Protein AF-A0A857V9B1-F1 (afdb_monomer)

Structure (mmCIF, N/CA/C/O backbone):
data_AF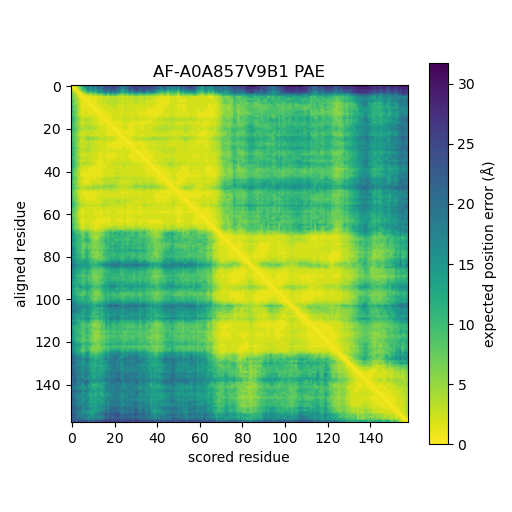-A0A857V9B1-F1
#
_entry.id   AF-A0A857V9B1-F1
#
loop_
_atom_site.group_PDB
_atom_site.id
_atom_site.type_symbol
_atom_site.label_atom_id
_atom_site.label_alt_id
_atom_site.label_comp_id
_atom_site.label_asym_id
_atom_site.label_entity_id
_atom_site.label_seq_id
_atom_site.pdbx_PDB_ins_code
_atom_site.Cartn_x
_atom_site.Cartn_y
_atom_site.Cartn_z
_atom_site.occupancy
_atom_site.B_iso_or_equiv
_atom_site.auth_seq_id
_atom_site.auth_comp_id
_atom_site.auth_asym_id
_atom_site.auth_atom_id
_atom_site.pdbx_PDB_model_num
ATOM 1 N N . MET A 1 1 ? 13.307 -15.412 -0.741 1.00 37.66 1 MET A N 1
ATOM 2 C CA . MET A 1 1 ? 12.160 -14.634 -0.236 1.00 37.66 1 MET A CA 1
ATOM 3 C C . MET A 1 1 ? 10.920 -15.177 -0.911 1.00 37.66 1 MET A C 1
ATOM 5 O O . MET A 1 1 ? 10.881 -15.166 -2.133 1.00 37.66 1 MET A O 1
ATOM 9 N N . SER A 1 2 ? 9.972 -15.731 -0.160 1.00 35.31 2 SER A N 1
ATOM 10 C CA . SER A 1 2 ? 8.707 -16.194 -0.736 1.00 35.31 2 SER A CA 1
ATOM 11 C C . SER A 1 2 ? 7.865 -14.961 -1.038 1.00 35.31 2 SER A C 1
ATOM 13 O O . SER A 1 2 ? 7.285 -14.375 -0.129 1.00 35.31 2 SER A O 1
ATOM 15 N N . VAL A 1 3 ? 7.881 -14.507 -2.291 1.00 52.75 3 VAL A N 1
ATOM 16 C CA . VAL A 1 3 ? 6.985 -13.444 -2.749 1.00 52.75 3 VAL A CA 1
ATOM 17 C C . VAL A 1 3 ? 5.591 -14.054 -2.766 1.00 52.75 3 VAL A C 1
ATOM 19 O O . VAL A 1 3 ? 5.308 -14.949 -3.560 1.00 52.75 3 VAL A O 1
ATOM 22 N N . THR A 1 4 ? 4.742 -13.648 -1.827 1.00 65.56 4 THR A N 1
ATOM 23 C CA . THR A 1 4 ? 3.330 -14.028 -1.846 1.00 65.56 4 THR A CA 1
ATOM 24 C C . THR A 1 4 ? 2.730 -13.488 -3.139 1.00 65.56 4 THR A C 1
ATOM 26 O O . THR A 1 4 ? 2.624 -12.275 -3.309 1.00 65.56 4 THR A O 1
ATOM 29 N N . ARG A 1 5 ? 2.398 -14.386 -4.069 1.00 85.00 5 ARG A N 1
ATOM 30 C CA . ARG A 1 5 ? 1.776 -14.032 -5.348 1.00 85.00 5 ARG A CA 1
ATOM 31 C C . ARG A 1 5 ? 0.376 -13.473 -5.131 1.00 85.00 5 ARG A C 1
ATOM 33 O O . ARG A 1 5 ? -0.309 -13.863 -4.184 1.00 85.00 5 ARG A O 1
ATOM 40 N N . PHE A 1 6 ? -0.045 -12.585 -6.025 1.00 91.75 6 PHE A N 1
ATOM 41 C CA . PHE A 1 6 ? -1.402 -12.042 -6.015 1.00 91.75 6 PHE A CA 1
ATOM 42 C C . PHE A 1 6 ? -2.424 -13.111 -6.410 1.00 91.75 6 PHE A C 1
ATOM 44 O O . PHE A 1 6 ? -2.111 -14.053 -7.144 1.00 91.75 6 PHE A O 1
ATOM 51 N N . LYS A 1 7 ? -3.659 -12.954 -5.936 1.00 93.56 7 LYS A N 1
ATOM 52 C CA . LYS A 1 7 ? -4.800 -13.813 -6.287 1.00 93.56 7 LYS A CA 1
ATOM 53 C C . LYS A 1 7 ? -5.832 -13.045 -7.110 1.00 93.56 7 LYS A C 1
ATOM 55 O O . LYS A 1 7 ? -5.857 -11.818 -7.118 1.00 93.56 7 LYS A O 1
ATOM 60 N N . VAL A 1 8 ? -6.716 -13.787 -7.775 1.00 95.44 8 VAL A N 1
ATOM 61 C CA . VAL A 1 8 ? -7.871 -13.213 -8.480 1.00 95.44 8 VAL A CA 1
ATOM 62 C C . VAL A 1 8 ? -8.708 -12.362 -7.518 1.00 95.44 8 VAL A C 1
ATOM 64 O O . VAL A 1 8 ? -8.982 -12.776 -6.389 1.00 95.44 8 VAL A O 1
ATOM 67 N N . GLY A 1 9 ? -9.089 -11.169 -7.969 1.00 93.19 9 GLY A N 1
ATOM 68 C CA . GLY A 1 9 ? -9.796 -10.146 -7.202 1.00 93.19 9 GLY A CA 1
ATOM 69 C C . GLY A 1 9 ? -8.891 -9.175 -6.437 1.00 93.19 9 GLY A C 1
ATOM 70 O O . GLY A 1 9 ? -9.386 -8.155 -5.953 1.00 93.19 9 GLY A O 1
ATOM 71 N N . ASP A 1 10 ? -7.581 -9.433 -6.332 1.00 92.88 10 ASP A N 1
ATOM 72 C CA . ASP A 1 10 ? -6.669 -8.489 -5.684 1.00 92.88 10 ASP A CA 1
ATOM 73 C C . ASP A 1 10 ? -6.563 -7.194 -6.494 1.00 92.88 10 ASP A C 1
ATOM 75 O O . ASP A 1 10 ? -6.354 -7.198 -7.711 1.00 92.88 10 ASP A O 1
ATOM 79 N N . LYS A 1 11 ? -6.623 -6.064 -5.783 1.00 94.12 11 LYS A N 1
ATOM 80 C CA . LYS A 1 11 ? -6.260 -4.768 -6.349 1.00 94.12 11 LYS A CA 1
ATOM 81 C C . LYS A 1 11 ? -4.753 -4.581 -6.263 1.00 94.12 11 LYS A C 1
ATOM 83 O O . LYS A 1 11 ? -4.164 -4.538 -5.179 1.00 94.12 11 LYS A O 1
ATOM 88 N N . VAL A 1 12 ? -4.134 -4.383 -7.416 1.00 93.31 12 VAL A N 1
ATOM 89 C CA . VAL A 1 12 ? -2.696 -4.161 -7.571 1.00 93.31 12 VAL A CA 1
ATOM 90 C C . VAL A 1 12 ? -2.433 -2.789 -8.167 1.00 93.31 12 VAL A C 1
ATOM 92 O O . VAL A 1 12 ? -3.266 -2.212 -8.855 1.00 93.31 12 VAL A O 1
ATOM 95 N N . ARG A 1 13 ? -1.270 -2.219 -7.885 1.00 94.56 13 ARG A N 1
ATOM 96 C CA . ARG A 1 13 ? -0.818 -0.940 -8.420 1.00 94.56 13 ARG A CA 1
ATOM 97 C C . ARG A 1 13 ? 0.383 -1.163 -9.318 1.00 94.56 13 ARG A C 1
ATOM 99 O O . ARG A 1 13 ? 1.389 -1.722 -8.887 1.00 94.56 13 ARG A O 1
ATOM 106 N N . VAL A 1 14 ? 0.308 -0.648 -10.540 1.00 95.44 14 VAL A N 1
ATOM 107 C CA . VAL A 1 14 ? 1.437 -0.649 -11.475 1.00 95.44 14 VAL A CA 1
ATOM 108 C C . VAL A 1 14 ? 2.581 0.162 -10.873 1.00 95.44 14 VAL A C 1
ATOM 110 O O . VAL A 1 14 ? 2.391 1.321 -10.473 1.00 95.44 14 VAL A O 1
ATOM 113 N N . ARG A 1 15 ? 3.783 -0.412 -10.809 1.00 93.69 15 ARG A N 1
ATOM 114 C CA . ARG A 1 15 ? 4.953 0.289 -10.269 1.00 93.69 15 ARG A CA 1
ATOM 115 C C . ARG A 1 15 ? 5.299 1.506 -11.124 1.00 93.69 15 ARG A C 1
ATOM 117 O O . ARG A 1 15 ? 5.125 1.537 -12.340 1.00 93.69 15 ARG A O 1
ATOM 124 N N . LYS A 1 16 ? 5.777 2.568 -10.474 1.00 91.88 16 LYS A N 1
ATOM 125 C CA . LYS A 1 16 ? 6.260 3.760 -11.181 1.00 91.88 16 LYS A CA 1
ATOM 126 C C . LYS A 1 16 ? 7.622 3.446 -11.809 1.00 91.88 16 LYS A C 1
ATOM 128 O O . LYS A 1 16 ? 8.444 2.801 -11.175 1.00 91.88 16 LYS A O 1
ATOM 133 N N . GLY A 1 17 ? 7.884 3.989 -12.998 1.00 93.50 17 GLY A N 1
ATOM 134 C CA . GLY A 1 17 ? 9.217 3.940 -13.609 1.00 93.50 17 GLY A CA 1
ATOM 135 C C . GLY A 1 17 ? 9.502 2.665 -14.397 1.00 93.50 17 GLY A C 1
ATOM 136 O O . GLY A 1 17 ? 10.664 2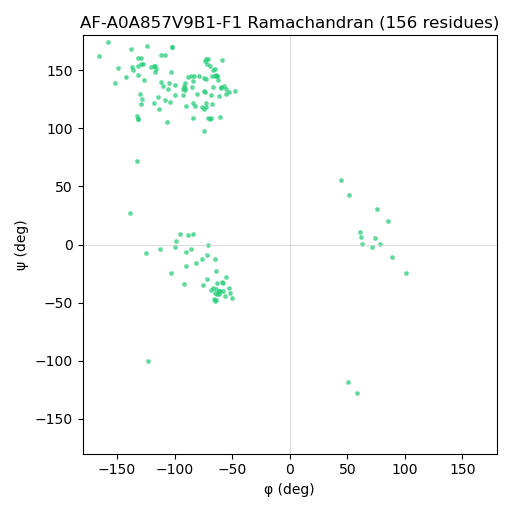.350 -14.633 1.00 93.50 17 GLY A O 1
ATOM 137 N N . LEU A 1 18 ? 8.460 1.940 -14.812 1.00 96.06 18 LEU A N 1
ATOM 138 C CA . LEU A 1 18 ? 8.619 0.864 -15.780 1.00 96.06 18 LEU A CA 1
ATOM 139 C C . LEU A 1 18 ? 9.201 1.418 -17.086 1.00 96.06 18 LEU A C 1
ATOM 141 O O . LEU A 1 18 ? 8.781 2.468 -17.575 1.00 96.06 18 LEU A O 1
ATOM 145 N N . VAL A 1 19 ? 10.178 0.707 -17.637 1.00 96.69 19 VAL A N 1
ATOM 146 C CA . VAL A 1 19 ? 10.903 1.088 -18.848 1.00 96.69 19 VAL A CA 1
ATOM 147 C C . VAL A 1 19 ? 10.315 0.311 -20.016 1.00 96.69 19 VAL A C 1
ATOM 149 O O . VAL A 1 19 ? 10.178 -0.909 -19.952 1.00 96.69 19 VAL A O 1
ATOM 152 N N . ALA A 1 20 ? 9.950 1.012 -21.085 1.00 96.38 20 ALA A N 1
ATOM 153 C CA . ALA A 1 20 ? 9.423 0.363 -22.275 1.00 96.38 20 ALA A CA 1
ATOM 154 C C . ALA A 1 20 ? 10.473 -0.540 -22.941 1.00 96.38 20 ALA A C 1
ATOM 156 O O . ALA A 1 20 ? 11.662 -0.226 -22.954 1.00 96.38 20 ALA A O 1
ATOM 157 N N . ASN A 1 21 ? 10.014 -1.647 -23.520 1.00 95.00 21 ASN A N 1
ATOM 158 C CA . ASN A 1 21 ? 10.807 -2.710 -24.145 1.00 95.00 21 ASN A CA 1
ATOM 159 C C . ASN A 1 21 ? 11.777 -3.447 -23.205 1.00 95.00 21 ASN A C 1
ATOM 161 O O . ASN A 1 21 ? 12.537 -4.293 -23.673 1.00 95.00 21 ASN A O 1
ATOM 165 N N . LYS A 1 22 ? 11.738 -3.179 -21.895 1.00 97.00 22 LYS A N 1
ATOM 166 C CA . LYS A 1 22 ? 12.435 -3.981 -20.886 1.00 97.00 22 LYS A CA 1
ATOM 167 C C . LYS A 1 22 ? 11.594 -5.209 -20.517 1.00 97.00 22 LYS A C 1
ATOM 169 O O . LYS A 1 22 ? 10.366 -5.127 -20.480 1.00 97.00 22 LYS A O 1
ATOM 174 N N . TYR A 1 23 ? 12.264 -6.322 -20.236 1.00 96.12 23 TYR A N 1
ATOM 175 C CA . TYR A 1 23 ? 11.653 -7.523 -19.670 1.00 96.12 23 TYR A CA 1
ATOM 176 C C . TYR A 1 23 ? 11.708 -7.483 -18.140 1.00 96.12 23 TYR A C 1
ATOM 178 O O . TYR A 1 23 ? 12.711 -7.045 -17.569 1.00 96.12 23 TYR A O 1
ATOM 186 N N . TYR A 1 24 ? 10.615 -7.916 -17.520 1.00 94.38 24 TYR A N 1
ATOM 187 C CA . TYR A 1 24 ? 10.412 -8.043 -16.079 1.00 94.38 24 TYR A CA 1
ATOM 188 C C . TYR A 1 24 ? 9.829 -9.438 -15.840 1.00 94.38 24 TYR A C 1
ATOM 190 O O . TYR A 1 24 ? 8.693 -9.666 -16.254 1.00 94.38 24 TYR A O 1
ATOM 198 N N . ASP A 1 25 ? 10.594 -10.369 -15.269 1.00 91.25 25 ASP A N 1
ATOM 199 C CA . ASP A 1 25 ? 10.252 -11.806 -15.192 1.00 91.25 25 ASP A CA 1
ATOM 200 C C . ASP A 1 25 ? 9.704 -12.363 -16.523 1.00 91.25 25 ASP A C 1
ATOM 202 O O . ASP A 1 25 ? 8.569 -12.821 -16.610 1.00 91.25 25 ASP A O 1
ATOM 206 N N . ASP A 1 26 ? 10.470 -12.213 -17.608 1.00 90.94 26 ASP A N 1
ATOM 207 C CA . ASP A 1 26 ? 10.110 -12.651 -18.972 1.00 90.94 26 ASP A CA 1
ATOM 208 C C . ASP A 1 26 ? 8.869 -11.985 -19.606 1.00 90.94 26 ASP A C 1
ATOM 210 O O . ASP A 1 26 ? 8.578 -12.184 -20.791 1.00 90.94 26 ASP A O 1
ATOM 214 N N . VAL A 1 27 ? 8.205 -11.067 -18.900 1.00 94.81 27 VAL A N 1
ATOM 215 C CA . VAL A 1 27 ? 7.128 -10.236 -19.447 1.00 94.81 27 VAL A CA 1
ATOM 216 C C . VAL A 1 27 ? 7.700 -8.944 -20.031 1.00 94.81 27 VAL A C 1
ATOM 218 O O . VAL A 1 27 ? 8.296 -8.113 -19.340 1.00 94.81 27 VAL A O 1
ATOM 221 N N . ARG A 1 28 ? 7.500 -8.735 -21.338 1.00 96.00 28 ARG A N 1
ATOM 222 C CA . ARG A 1 28 ? 7.947 -7.518 -22.030 1.00 96.00 28 ARG A CA 1
ATOM 223 C C . ARG A 1 28 ? 7.038 -6.329 -21.711 1.00 96.00 28 ARG A C 1
ATOM 225 O O . ARG A 1 28 ? 5.886 -6.291 -22.140 1.00 96.00 28 ARG A O 1
ATOM 232 N N . CYS A 1 29 ? 7.591 -5.287 -21.098 1.00 96.69 29 CYS A N 1
ATOM 233 C CA . CYS A 1 29 ? 6.884 -4.033 -20.849 1.00 96.69 29 CYS A CA 1
ATOM 234 C C . CYS A 1 29 ? 6.654 -3.247 -22.151 1.00 96.69 29 CYS A C 1
ATOM 236 O O . CYS A 1 29 ? 7.582 -2.677 -22.729 1.00 96.69 29 CYS A O 1
ATOM 238 N N . ALA A 1 30 ? 5.411 -3.182 -22.627 1.00 96.06 30 ALA A N 1
ATOM 239 C CA . ALA A 1 30 ? 5.054 -2.354 -23.776 1.00 96.06 30 ALA A CA 1
ATOM 240 C C . ALA A 1 30 ? 5.055 -0.850 -23.432 1.00 96.06 30 ALA A C 1
ATOM 242 O O . ALA A 1 30 ? 4.873 -0.451 -22.282 1.00 96.06 30 ALA A O 1
ATOM 243 N N . ASN A 1 31 ? 5.162 0.010 -24.454 1.00 95.62 31 ASN A N 1
ATOM 244 C CA . ASN A 1 31 ? 5.076 1.472 -24.293 1.00 95.62 31 ASN A CA 1
ATOM 245 C C . ASN A 1 31 ? 3.826 1.917 -23.515 1.00 95.62 31 ASN A C 1
ATOM 247 O O . ASN A 1 31 ? 3.901 2.808 -22.670 1.00 95.62 31 ASN A O 1
ATOM 251 N N . SER A 1 32 ? 2.676 1.296 -23.792 1.00 95.75 32 SER A N 1
ATOM 252 C CA . SER A 1 32 ? 1.421 1.594 -23.098 1.00 95.75 32 SER A CA 1
ATOM 253 C C . SER A 1 32 ? 1.492 1.217 -21.620 1.00 95.75 32 SER A C 1
ATOM 255 O O . SER A 1 32 ? 1.094 2.018 -20.783 1.00 95.75 32 SER A O 1
ATOM 257 N N . MET A 1 33 ? 2.083 0.066 -21.287 1.00 96.62 33 MET A N 1
ATOM 258 C CA . MET A 1 33 ? 2.247 -0.391 -19.903 1.00 96.62 33 MET A CA 1
ATOM 259 C C . MET A 1 33 ? 3.145 0.554 -19.100 1.00 96.62 33 MET A C 1
ATOM 261 O O . MET A 1 33 ? 2.799 0.939 -17.986 1.00 96.62 33 MET A O 1
ATOM 265 N N . ALA A 1 34 ? 4.253 1.015 -19.691 1.00 95.88 34 ALA A N 1
ATOM 266 C CA . ALA A 1 34 ? 5.156 1.974 -19.054 1.00 95.88 34 ALA A CA 1
ATOM 267 C C . ALA A 1 34 ? 4.449 3.290 -18.664 1.00 95.88 34 ALA A C 1
ATOM 269 O O . ALA A 1 34 ? 4.749 3.891 -17.630 1.00 95.88 34 ALA A O 1
ATOM 270 N N . ARG A 1 35 ? 3.458 3.719 -19.457 1.00 96.06 35 ARG A N 1
ATOM 271 C CA . ARG A 1 35 ? 2.644 4.918 -19.188 1.00 96.06 35 ARG A CA 1
ATOM 272 C C . ARG A 1 35 ? 1.586 4.712 -18.100 1.00 96.06 35 ARG A C 1
ATOM 274 O O . ARG A 1 35 ? 1.021 5.692 -17.624 1.00 96.06 35 ARG A O 1
ATOM 281 N N . MET A 1 36 ? 1.325 3.473 -17.687 1.00 95.75 36 MET A N 1
ATOM 282 C CA . MET A 1 36 ? 0.312 3.137 -16.681 1.00 95.75 36 MET A CA 1
ATOM 283 C C . MET A 1 36 ? 0.839 3.180 -15.242 1.00 95.75 36 MET A C 1
ATOM 285 O O . MET A 1 36 ? 0.115 2.809 -14.324 1.00 95.75 36 MET A O 1
ATOM 289 N N . GLY A 1 37 ? 2.066 3.654 -15.011 1.00 92.81 37 GLY A N 1
ATOM 290 C CA . GLY A 1 37 ? 2.637 3.761 -13.668 1.00 92.81 37 GLY A CA 1
ATOM 291 C C . GLY A 1 37 ? 1.683 4.418 -12.661 1.00 92.81 37 GLY A C 1
ATOM 292 O O . GLY A 1 37 ? 1.130 5.488 -12.916 1.00 92.81 37 GLY A O 1
ATOM 293 N N . LYS A 1 38 ? 1.533 3.784 -11.492 1.00 90.44 38 LYS A N 1
ATOM 294 C CA . LYS A 1 38 ? 0.601 4.111 -10.397 1.00 90.44 38 LYS A CA 1
ATOM 295 C C . LYS A 1 38 ? -0.887 3.826 -10.647 1.00 90.44 38 LYS A C 1
ATOM 297 O O . LYS A 1 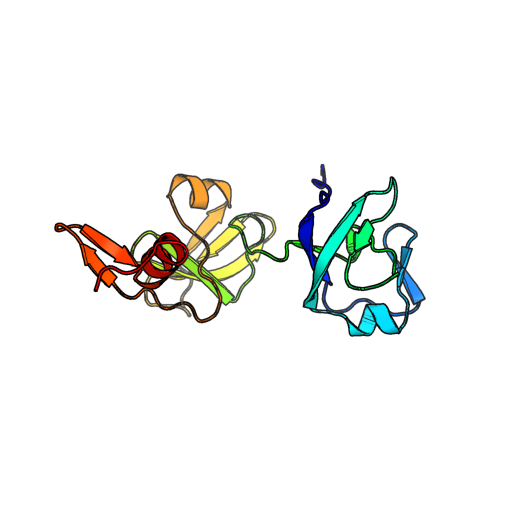38 ? -1.667 4.040 -9.720 1.00 90.44 38 LYS A O 1
ATOM 302 N N . LYS A 1 39 ? -1.302 3.346 -11.826 1.00 94.38 39 LYS A N 1
ATOM 303 C CA . LYS A 1 39 ? -2.686 2.883 -12.037 1.00 94.38 39 LYS A CA 1
ATOM 304 C C . LYS A 1 39 ? -2.981 1.698 -11.121 1.00 94.38 39 LYS A C 1
ATOM 306 O O . LYS A 1 39 ? -2.106 0.862 -10.905 1.00 94.38 39 LYS A O 1
ATOM 311 N N . VAL A 1 40 ? -4.198 1.657 -10.588 1.00 94.75 40 VAL A N 1
ATOM 312 C CA . VAL A 1 40 ? -4.724 0.488 -9.877 1.00 94.75 40 VAL A CA 1
ATOM 313 C C . VAL A 1 40 ? -5.439 -0.394 -10.892 1.00 94.75 40 VAL A C 1
ATOM 315 O O . VAL A 1 40 ? -6.158 0.135 -11.739 1.00 94.75 40 VAL A O 1
ATOM 318 N N . LEU A 1 41 ? -5.175 -1.692 -10.819 1.00 96.44 41 LEU A N 1
ATOM 319 C CA . LEU A 1 41 ? -5.716 -2.745 -11.666 1.00 96.44 41 LEU A CA 1
ATOM 320 C C . LEU A 1 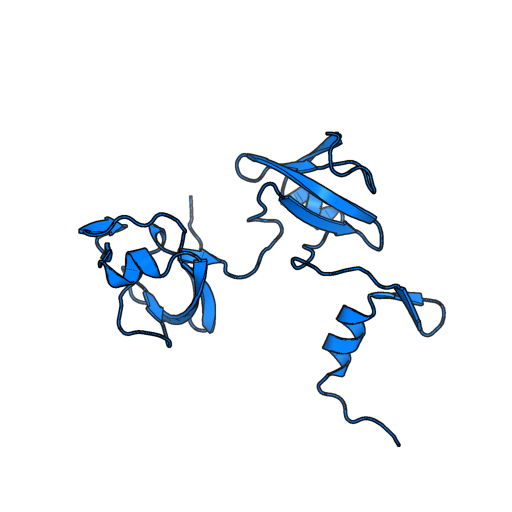41 ? -6.272 -3.859 -10.778 1.00 96.44 41 LEU A C 1
ATOM 322 O O . LEU A 1 41 ? -5.873 -3.972 -9.614 1.00 96.44 41 LEU A O 1
ATOM 326 N N . THR A 1 42 ? -7.140 -4.689 -11.334 1.00 97.00 42 THR A N 1
ATOM 327 C CA . THR A 1 42 ? -7.785 -5.799 -10.630 1.00 97.00 42 THR A CA 1
ATOM 328 C C . THR A 1 42 ? -7.388 -7.103 -11.298 1.00 97.00 42 THR A C 1
ATOM 330 O O . THR A 1 42 ? -7.602 -7.265 -12.496 1.00 97.00 42 THR A O 1
ATOM 333 N N . ILE A 1 43 ? -6.771 -8.017 -10.546 1.00 97.38 43 ILE A N 1
ATOM 334 C CA . ILE A 1 43 ? -6.323 -9.311 -11.078 1.00 97.38 43 ILE A CA 1
ATOM 335 C C . ILE A 1 43 ? -7.546 -10.153 -11.444 1.00 97.38 43 ILE A C 1
ATOM 337 O O . ILE A 1 43 ? -8.345 -10.474 -10.567 1.00 97.38 43 ILE A O 1
ATOM 341 N N . ASP A 1 44 ? -7.666 -10.562 -12.706 1.00 97.19 44 ASP A N 1
ATOM 342 C CA . ASP A 1 44 ? -8.763 -11.421 -13.180 1.00 97.19 44 ASP A CA 1
ATOM 343 C C . ASP A 1 44 ? -8.322 -12.880 -13.382 1.00 97.19 4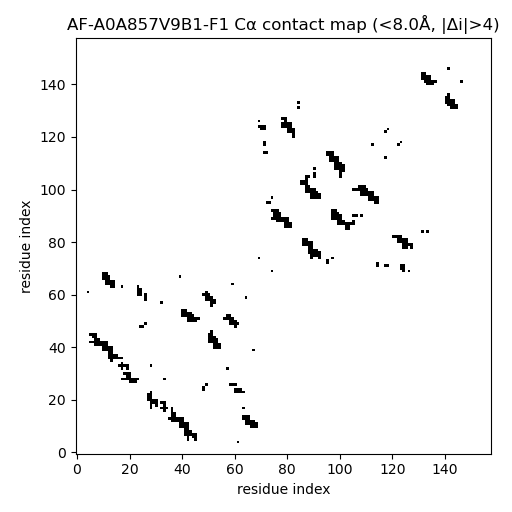4 ASP A C 1
ATOM 345 O O . ASP A 1 44 ? -9.124 -13.809 -13.279 1.00 97.19 44 ASP A O 1
ATOM 349 N N . CYS A 1 45 ? -7.027 -13.100 -13.616 1.00 95.25 45 CYS A N 1
ATOM 350 C CA . CYS A 1 45 ? -6.446 -14.408 -13.859 1.00 95.25 45 CYS A CA 1
ATOM 351 C C . CYS A 1 45 ? -4.977 -14.445 -13.417 1.00 95.25 45 CYS A C 1
ATOM 353 O O . CYS A 1 45 ? -4.206 -13.506 -13.635 1.00 95.25 45 CYS A O 1
ATOM 355 N N . VAL A 1 46 ? -4.599 -15.566 -12.801 1.00 96.00 46 VAL A N 1
ATOM 356 C CA . VAL A 1 46 ? -3.236 -15.861 -12.353 1.00 96.00 46 VAL A CA 1
ATOM 357 C C . VAL A 1 46 ? -2.716 -17.032 -13.177 1.00 96.00 46 VAL A C 1
ATOM 359 O O . VAL A 1 46 ? -3.254 -18.133 -13.087 1.00 96.00 46 VAL A O 1
ATOM 362 N N . GLU A 1 47 ? -1.673 -16.791 -13.962 1.00 93.31 47 GLU A N 1
ATOM 363 C CA . GLU A 1 47 ? -0.959 -17.814 -14.729 1.00 93.31 47 GLU A CA 1
ATOM 364 C C . GLU A 1 47 ? 0.352 -18.175 -14.025 1.00 93.31 47 GLU A C 1
ATOM 366 O O . GLU A 1 47 ? 0.770 -17.500 -13.081 1.00 93.31 47 GLU A O 1
ATOM 371 N N . SER A 1 48 ? 1.039 -19.228 -14.475 1.00 88.75 48 SER A N 1
ATOM 372 C CA . SER A 1 48 ? 2.303 -19.646 -13.851 1.00 88.75 48 SER A CA 1
ATOM 373 C C . SER A 1 48 ? 3.363 -18.545 -13.865 1.00 88.75 48 SER A C 1
ATOM 375 O O . SER A 1 48 ? 4.113 -18.438 -12.903 1.00 88.75 48 SER A O 1
ATOM 377 N N . ASP A 1 49 ? 3.374 -17.680 -14.881 1.00 89.69 49 ASP A N 1
ATOM 378 C CA . ASP A 1 49 ? 4.488 -16.744 -15.106 1.00 89.69 49 ASP A CA 1
ATOM 379 C C . ASP A 1 49 ? 4.028 -15.276 -15.181 1.00 89.69 49 ASP A C 1
ATOM 381 O O . ASP A 1 49 ? 4.844 -14.362 -15.243 1.00 89.69 49 ASP A O 1
ATOM 385 N N . TYR A 1 50 ? 2.716 -15.021 -15.184 1.00 94.12 50 TYR A N 1
ATOM 386 C CA . TYR A 1 50 ? 2.169 -13.668 -15.286 1.00 94.12 50 TYR A CA 1
ATOM 387 C C . TYR A 1 50 ? 0.744 -13.568 -14.733 1.00 94.12 50 TYR A C 1
ATOM 389 O O . TYR A 1 50 ? 0.100 -14.553 -14.377 1.00 94.12 50 TYR A O 1
ATOM 397 N N . TYR A 1 51 ? 0.244 -12.341 -14.689 1.00 96.69 51 TYR A N 1
ATOM 398 C CA . TYR A 1 51 ? -1.116 -11.982 -14.328 1.00 96.69 51 TYR A CA 1
ATOM 399 C C . TYR A 1 51 ? -1.817 -11.323 -15.507 1.00 96.69 51 TYR A C 1
ATOM 401 O O . TYR A 1 51 ? -1.194 -10.598 -16.293 1.00 96.69 51 TYR A O 1
ATOM 409 N N . ARG A 1 52 ? -3.126 -11.528 -15.592 1.00 96.88 52 ARG A N 1
ATOM 410 C CA . ARG A 1 52 ? -4.025 -10.694 -16.390 1.00 96.88 52 ARG A CA 1
ATOM 411 C C . ARG A 1 52 ? -4.878 -9.840 -15.454 1.00 96.88 52 ARG A C 1
ATOM 413 O O . ARG A 1 52 ? -4.904 -10.062 -14.238 1.00 96.88 52 ARG A O 1
ATOM 420 N N . VAL A 1 53 ? -5.483 -8.802 -16.020 1.00 97.19 53 VAL A N 1
ATOM 421 C CA . VAL A 1 53 ? -6.288 -7.835 -15.278 1.00 97.19 53 VAL A CA 1
ATOM 422 C C . VAL A 1 53 ? -7.562 -7.497 -16.039 1.00 97.19 53 VAL A C 1
ATOM 424 O O . VAL A 1 53 ? -7.576 -7.510 -17.268 1.00 97.19 53 VAL A O 1
ATOM 427 N N . GLU A 1 54 ? -8.606 -7.106 -15.315 1.00 97.06 54 GLU A N 1
ATOM 428 C CA . GLU A 1 54 ? -9.900 -6.758 -15.915 1.00 97.06 54 GLU A CA 1
ATOM 429 C C . GLU A 1 54 ? -9.804 -5.542 -16.854 1.00 97.06 54 GLU A C 1
ATOM 431 O O . GLU A 1 54 ? -10.523 -5.438 -17.848 1.00 97.06 54 GLU A O 1
ATOM 436 N N . GLU A 1 55 ? -8.918 -4.588 -16.551 1.00 97.19 55 GLU A N 1
ATOM 437 C CA . GLU A 1 55 ? -8.914 -3.283 -17.213 1.00 97.19 55 GLU A CA 1
ATOM 438 C C . GLU A 1 55 ? -8.222 -3.280 -18.584 1.00 97.19 55 GLU A C 1
ATOM 440 O O . GLU A 1 55 ? -8.333 -2.296 -19.323 1.00 97.19 55 GLU A O 1
ATOM 445 N N . ASN A 1 56 ? -7.431 -4.306 -18.916 1.00 95.62 56 ASN A N 1
ATOM 446 C CA . ASN A 1 56 ? -6.697 -4.380 -20.180 1.00 95.62 56 ASN A CA 1
ATOM 447 C C . ASN A 1 56 ? -6.161 -5.785 -20.476 1.00 95.62 56 ASN A C 1
ATOM 449 O O . ASN A 1 56 ? -5.960 -6.604 -19.596 1.00 95.62 56 ASN A O 1
ATOM 453 N N . ILE A 1 57 ? -5.816 -6.008 -21.743 1.00 95.31 57 ILE A N 1
ATOM 454 C CA . ILE A 1 57 ? -5.313 -7.293 -22.242 1.00 95.31 57 ILE A CA 1
ATOM 455 C C . ILE A 1 57 ? -3.802 -7.509 -22.034 1.00 95.31 57 ILE A C 1
ATOM 457 O O . ILE A 1 57 ? -3.237 -8.422 -22.636 1.00 95.31 57 ILE A O 1
ATOM 461 N N . PHE A 1 58 ? -3.108 -6.647 -21.282 1.00 96.00 58 PHE A N 1
ATOM 462 C CA . PHE A 1 58 ? -1.669 -6.818 -21.072 1.00 96.00 58 PHE A CA 1
ATOM 463 C C . PHE A 1 58 ? -1.392 -7.891 -20.016 1.00 96.00 58 PHE A C 1
ATOM 465 O O . PHE A 1 58 ? -2.112 -8.008 -19.027 1.00 96.00 58 PHE A O 1
ATOM 472 N N . CYS A 1 59 ? -0.304 -8.633 -20.215 1.00 95.94 59 CYS A N 1
ATOM 473 C CA . CYS A 1 59 ? 0.252 -9.524 -19.204 1.00 95.94 59 CYS A CA 1
ATOM 474 C C . CYS A 1 59 ? 1.155 -8.725 -18.262 1.00 95.94 59 CYS A C 1
ATOM 476 O O . CYS A 1 59 ? 1.917 -7.876 -18.723 1.00 95.94 59 CYS A O 1
ATOM 478 N N . TRP A 1 60 ? 1.109 -9.016 -16.968 1.00 97.06 60 TRP A N 1
ATOM 479 C CA . TRP A 1 60 ? 1.885 -8.324 -15.938 1.00 97.06 60 TRP A CA 1
ATOM 480 C C . TRP A 1 60 ? 2.685 -9.324 -15.105 1.00 97.06 60 TRP A C 1
ATOM 482 O O . TRP A 1 60 ? 2.169 -10.386 -14.787 1.00 97.06 60 TRP A O 1
ATOM 492 N N . SER A 1 61 ? 3.912 -8.990 -14.717 1.00 95.25 61 SER A N 1
ATOM 493 C CA . SER A 1 61 ? 4.715 -9.802 -13.790 1.00 95.25 61 SER A CA 1
ATOM 494 C C . SER A 1 61 ? 4.740 -9.227 -12.373 1.00 95.25 61 SER A C 1
ATOM 496 O O . SER A 1 61 ? 4.311 -8.089 -12.138 1.00 95.25 61 SER A O 1
ATOM 498 N N . ASP A 1 62 ? 5.271 -10.006 -11.427 1.00 92.56 62 ASP A N 1
ATOM 499 C CA . ASP A 1 62 ? 5.461 -9.596 -10.031 1.00 92.56 62 ASP A CA 1
ATOM 500 C C . ASP A 1 62 ? 6.339 -8.336 -9.923 1.00 92.56 62 ASP A C 1
ATOM 502 O O . ASP A 1 62 ? 6.019 -7.407 -9.175 1.00 92.56 62 ASP A O 1
ATOM 506 N N . GLU A 1 63 ? 7.399 -8.236 -10.731 1.00 93.75 63 GLU A N 1
ATOM 507 C CA . GLU A 1 63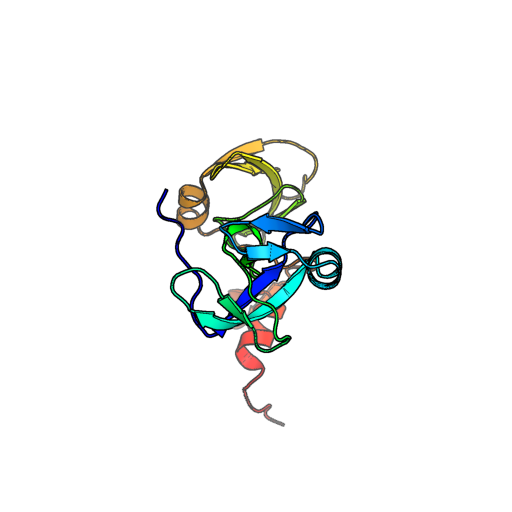 ? 8.260 -7.048 -10.789 1.00 93.75 63 GLU A CA 1
ATOM 508 C C . GLU A 1 63 ? 7.544 -5.776 -11.283 1.00 93.75 63 GLU A C 1
ATOM 510 O O . GLU A 1 63 ? 7.978 -4.659 -10.982 1.00 93.75 63 GLU A O 1
ATOM 515 N N . MET A 1 64 ? 6.443 -5.903 -12.030 1.00 94.88 64 MET A N 1
ATOM 516 C CA . MET A 1 64 ? 5.705 -4.759 -12.585 1.00 94.88 64 MET A CA 1
ATOM 517 C C . MET A 1 64 ? 4.601 -4.247 -11.658 1.00 94.88 64 MET A C 1
ATOM 519 O O . MET A 1 64 ? 4.142 -3.105 -11.807 1.00 94.88 64 MET A O 1
ATOM 523 N N . LEU A 1 65 ? 4.188 -5.065 -10.692 1.00 93.94 65 LEU A N 1
ATOM 524 C CA . LEU A 1 65 ? 3.045 -4.821 -9.825 1.00 93.94 65 LEU A CA 1
ATOM 525 C C . LEU A 1 65 ? 3.465 -4.691 -8.360 1.00 93.94 65 LEU A C 1
ATOM 527 O O . LEU A 1 65 ? 4.493 -5.186 -7.900 1.00 93.94 65 LEU A O 1
ATOM 531 N N . GLY A 1 66 ? 2.656 -3.967 -7.604 1.00 90.19 66 GLY A N 1
ATOM 532 C CA . GLY A 1 66 ? 2.702 -3.937 -6.152 1.00 90.19 66 GLY A CA 1
ATOM 533 C C . GLY A 1 66 ? 1.286 -3.973 -5.584 1.00 90.19 66 GLY A C 1
ATOM 534 O O . GLY A 1 66 ? 0.328 -3.777 -6.326 1.00 90.19 66 GLY A O 1
ATOM 535 N N . PRO A 1 67 ? 1.120 -4.192 -4.277 1.00 87.81 67 PRO A N 1
ATOM 536 C CA . PRO A 1 67 ? -0.189 -4.099 -3.633 1.00 87.81 67 PRO A CA 1
ATOM 537 C C . PRO A 1 67 ? -0.792 -2.693 -3.808 1.00 87.81 67 PRO A C 1
ATOM 539 O O . PRO A 1 67 ? -0.094 -1.685 -3.643 1.00 87.81 67 PRO A O 1
ATOM 542 N N . ALA A 1 68 ? -2.079 -2.601 -4.170 1.00 86.38 68 ALA A N 1
ATOM 543 C CA . ALA A 1 68 ? -2.754 -1.304 -4.292 1.00 86.38 68 ALA A CA 1
ATOM 544 C C . ALA A 1 68 ? -3.097 -0.694 -2.934 1.00 86.38 68 ALA A C 1
ATOM 546 O O . ALA A 1 68 ? -3.050 0.533 -2.788 1.00 86.38 68 ALA A O 1
ATOM 547 N N . GLU A 1 69 ? -3.440 -1.549 -1.973 1.00 81.88 69 GLU A N 1
ATOM 548 C CA . GLU A 1 69 ? -3.709 -1.164 -0.598 1.00 81.88 69 GLU A CA 1
ATOM 549 C C . GLU A 1 69 ? -2.413 -1.098 0.206 1.00 81.88 69 GLU A C 1
ATOM 551 O O . GLU A 1 69 ? -1.526 -1.958 0.123 1.00 81.88 69 GLU A O 1
ATOM 556 N N . LYS A 1 70 ? -2.300 -0.026 0.986 1.00 84.94 70 LYS A N 1
ATOM 557 C CA . LYS A 1 70 ? -1.201 0.145 1.920 1.00 84.94 70 LYS A CA 1
ATOM 558 C C . LYS A 1 70 ? -1.503 -0.654 3.181 1.00 84.94 70 LYS A C 1
ATOM 560 O O . LYS A 1 70 ? -2.576 -0.539 3.762 1.00 84.94 70 LYS A O 1
ATOM 565 N N . THR A 1 71 ? -0.535 -1.450 3.593 1.00 89.06 71 THR A N 1
ATOM 566 C CA . THR A 1 71 ? -0.543 -2.230 4.826 1.00 89.06 71 THR A CA 1
ATOM 567 C C . THR A 1 71 ? 0.699 -1.865 5.627 1.00 89.06 71 THR A C 1
ATOM 569 O O . THR A 1 71 ? 1.597 -1.182 5.129 1.00 89.06 71 THR A O 1
ATOM 572 N N . LEU A 1 72 ? 0.777 -2.334 6.870 1.00 91.81 72 LEU A N 1
ATOM 573 C CA . LEU A 1 72 ? 1.977 -2.130 7.678 1.00 91.81 72 LEU A CA 1
ATOM 574 C C . LEU A 1 72 ? 3.217 -2.841 7.110 1.00 91.81 72 LEU A C 1
ATOM 576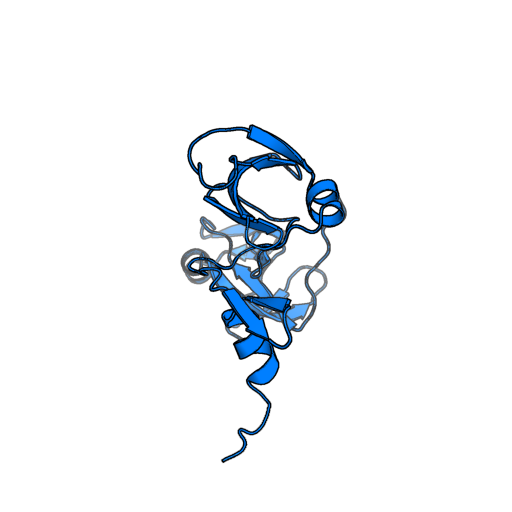 O O . LEU A 1 72 ? 4.310 -2.525 7.549 1.00 91.81 72 LEU A O 1
ATOM 580 N N . ASP A 1 73 ? 3.065 -3.750 6.141 1.00 89.81 73 ASP A N 1
ATOM 581 C CA . ASP A 1 73 ? 4.171 -4.494 5.520 1.00 89.81 73 ASP A CA 1
ATOM 582 C C . ASP A 1 73 ? 4.763 -3.793 4.283 1.00 89.81 73 ASP A C 1
ATOM 584 O O . ASP A 1 73 ? 5.730 -4.270 3.694 1.00 89.81 73 ASP A O 1
ATOM 588 N N . ASN A 1 74 ? 4.164 -2.689 3.825 1.00 88.12 74 ASN A N 1
ATOM 589 C CA . ASN A 1 74 ? 4.552 -2.029 2.573 1.00 88.12 74 ASN A CA 1
ATOM 590 C C . ASN A 1 74 ? 4.576 -0.492 2.674 1.00 88.12 74 ASN A C 1
ATOM 592 O O . ASN A 1 74 ? 4.384 0.221 1.675 1.00 88.12 74 ASN A O 1
ATOM 596 N N . LEU A 1 75 ? 4.810 0.023 3.883 1.00 91.12 75 LEU A N 1
ATOM 597 C CA . LEU A 1 75 ? 4.891 1.456 4.150 1.00 91.12 75 LEU A CA 1
ATOM 598 C C . LEU A 1 75 ? 6.090 2.099 3.440 1.00 91.12 75 LEU A C 1
ATOM 600 O O . LEU A 1 75 ? 7.123 1.483 3.185 1.00 91.12 75 LEU A O 1
ATOM 604 N N . CYS A 1 76 ? 5.945 3.373 3.103 1.00 90.56 76 CYS A N 1
ATOM 605 C CA . CYS A 1 76 ? 6.974 4.212 2.506 1.00 90.56 76 CYS A CA 1
ATOM 606 C C . CYS A 1 76 ? 7.050 5.548 3.246 1.00 90.56 76 CYS A C 1
ATOM 608 O O . CYS A 1 76 ? 6.092 5.974 3.891 1.00 90.56 76 CYS A O 1
ATOM 610 N N . ALA A 1 77 ? 8.178 6.246 3.100 1.00 92.06 77 ALA A N 1
ATOM 611 C CA . ALA A 1 77 ? 8.314 7.603 3.612 1.00 92.06 77 ALA A CA 1
ATOM 612 C C . ALA A 1 77 ? 7.171 8.504 3.107 1.00 92.06 77 ALA A C 1
ATOM 614 O O . ALA A 1 77 ? 6.872 8.541 1.911 1.00 92.06 77 ALA A O 1
ATOM 615 N N . GLY A 1 78 ? 6.548 9.230 4.030 1.00 89.94 78 GLY A N 1
ATOM 616 C CA . GLY A 1 78 ? 5.389 10.084 3.800 1.00 89.94 78 GLY A CA 1
ATOM 617 C C . GLY A 1 78 ? 4.055 9.468 4.219 1.00 89.94 78 GLY A C 1
ATOM 618 O O . GLY A 1 78 ? 3.150 10.247 4.531 1.00 89.94 78 GLY A O 1
ATOM 619 N N . ASP A 1 79 ? 3.948 8.134 4.278 1.00 91.56 79 ASP A N 1
ATOM 620 C CA . ASP A 1 79 ? 2.727 7.444 4.709 1.00 91.56 79 ASP A CA 1
ATOM 621 C C . ASP A 1 79 ? 2.397 7.790 6.170 1.00 91.56 79 ASP A C 1
ATOM 623 O O . ASP A 1 79 ? 3.291 7.974 7.004 1.00 91.56 79 ASP A O 1
ATOM 627 N N . ASP A 1 80 ? 1.105 7.875 6.478 1.00 92.06 80 ASP A N 1
ATOM 628 C CA . ASP A 1 80 ? 0.610 8.124 7.826 1.00 92.06 80 ASP A CA 1
ATOM 629 C C . ASP A 1 80 ? 0.061 6.832 8.430 1.00 92.06 80 ASP A C 1
ATOM 631 O O . ASP A 1 80 ? -0.609 6.036 7.769 1.00 92.06 80 ASP A O 1
ATOM 635 N N . ILE A 1 81 ? 0.353 6.622 9.707 1.00 92.69 81 ILE A N 1
ATOM 636 C CA . ILE A 1 81 ? -0.193 5.525 10.499 1.00 92.69 81 ILE A CA 1
ATOM 637 C C . ILE A 1 81 ? -0.800 6.079 11.779 1.00 92.69 81 ILE A C 1
ATOM 639 O O . ILE A 1 81 ? -0.401 7.141 12.269 1.00 92.69 81 ILE A O 1
ATOM 643 N N . SER A 1 82 ? -1.750 5.355 12.350 1.00 91.31 82 SER A N 1
ATOM 644 C CA . SER A 1 82 ? -2.406 5.753 13.587 1.00 91.31 82 SER A CA 1
ATOM 645 C C . SER A 1 82 ? -2.469 4.635 14.602 1.00 91.31 82 SER A C 1
ATOM 647 O O . SER A 1 82 ? -2.484 3.457 14.261 1.00 91.31 82 SER A O 1
ATOM 649 N N . LYS A 1 83 ? -2.527 5.034 15.868 1.00 88.94 83 LYS A N 1
ATOM 650 C CA . LYS A 1 83 ? -2.985 4.196 16.971 1.00 88.94 83 LYS A CA 1
ATOM 651 C C . LYS A 1 83 ? -3.988 5.018 17.772 1.00 88.94 83 LYS A C 1
ATOM 653 O O . LYS A 1 83 ? -3.611 5.988 18.437 1.00 88.94 83 LYS A O 1
ATOM 658 N N . GLY A 1 84 ? -5.271 4.671 17.674 1.00 83.00 84 GLY A N 1
ATOM 659 C CA . GLY A 1 84 ? -6.351 5.534 18.164 1.00 83.00 84 GLY A CA 1
ATOM 660 C C . GLY A 1 84 ? -6.305 6.903 17.474 1.00 83.00 84 GLY A C 1
ATOM 661 O O . GLY A 1 84 ? -6.215 6.975 16.258 1.00 83.00 84 GLY A O 1
ATOM 662 N N . PHE A 1 85 ? -6.297 7.991 18.248 1.00 77.12 85 PHE A N 1
ATOM 663 C CA . PHE A 1 85 ? -6.223 9.364 17.714 1.00 77.12 85 PHE A CA 1
ATOM 664 C C . PHE A 1 85 ? -4.792 9.864 17.458 1.00 77.12 85 PHE A C 1
ATOM 666 O O . PHE A 1 85 ? -4.602 10.985 16.989 1.00 77.12 85 PHE A O 1
ATOM 673 N N . GLY A 1 86 ? -3.771 9.075 17.801 1.00 85.69 86 GLY A N 1
ATOM 674 C CA . GLY A 1 86 ? -2.377 9.459 17.608 1.00 85.69 86 GLY A CA 1
ATOM 675 C C . GLY A 1 86 ? -1.913 9.143 16.193 1.00 85.69 86 GLY A C 1
ATOM 676 O O . GLY A 1 86 ? -1.706 7.973 15.880 1.00 85.69 86 GLY A O 1
ATOM 677 N N . VAL A 1 87 ? -1.709 10.173 15.371 1.00 89.94 87 VAL A N 1
ATOM 678 C CA . VAL A 1 87 ? -1.150 10.043 14.016 1.00 89.94 87 VAL A CA 1
ATOM 679 C C . VAL A 1 87 ? 0.364 10.211 14.050 1.00 89.94 87 VAL A C 1
ATOM 681 O O . VAL A 1 87 ? 0.899 11.100 14.723 1.00 89.94 87 VAL A O 1
ATOM 684 N N . ARG A 1 88 ? 1.067 9.354 13.314 1.00 92.69 88 ARG A N 1
ATOM 685 C CA . ARG A 1 88 ? 2.517 9.402 13.121 1.00 92.69 88 ARG A CA 1
ATOM 686 C C . ARG A 1 88 ? 2.827 9.275 11.639 1.00 92.69 88 ARG A C 1
ATOM 688 O O . ARG A 1 88 ? 2.151 8.535 10.930 1.00 92.69 88 ARG A O 1
ATOM 695 N N . LYS A 1 89 ? 3.887 9.951 11.203 1.00 93.56 89 LYS A N 1
ATOM 696 C CA . LYS A 1 89 ? 4.371 9.875 9.826 1.00 93.56 89 LYS A CA 1
ATOM 697 C C . LYS A 1 89 ? 5.549 8.915 9.732 1.00 93.56 89 LYS A C 1
ATOM 699 O O . LYS A 1 89 ? 6.449 8.961 10.576 1.00 93.56 89 LYS A O 1
ATOM 704 N N . VAL A 1 90 ? 5.564 8.085 8.697 1.00 95.06 90 VAL A N 1
ATOM 705 C CA . VAL A 1 90 ? 6.733 7.295 8.301 1.00 95.06 90 VAL A CA 1
ATOM 706 C C . VAL A 1 90 ? 7.732 8.243 7.647 1.00 95.06 90 VAL A C 1
ATOM 708 O O . VAL A 1 90 ? 7.443 8.858 6.625 1.00 95.06 90 VAL A O 1
ATOM 711 N N . LEU A 1 91 ? 8.907 8.405 8.242 1.00 95.94 91 LEU A N 1
ATOM 712 C CA . LEU A 1 91 ? 9.954 9.304 7.750 1.00 95.94 91 LEU A CA 1
ATOM 713 C C . LEU A 1 91 ? 10.934 8.591 6.825 1.00 95.94 91 LEU A C 1
ATOM 715 O O . LEU A 1 91 ? 11.436 9.189 5.878 1.00 95.94 91 LEU A O 1
ATOM 719 N N . ALA A 1 92 ? 11.192 7.315 7.096 1.00 95.69 92 ALA A N 1
ATOM 720 C CA . ALA A 1 92 ? 12.032 6.452 6.284 1.00 95.69 92 ALA A CA 1
ATOM 721 C C . ALA A 1 92 ? 11.546 5.004 6.392 1.00 95.69 92 ALA A C 1
ATOM 723 O O . ALA A 1 92 ? 10.973 4.613 7.409 1.00 95.69 92 ALA A O 1
ATOM 724 N N . ALA A 1 93 ? 11.794 4.229 5.341 1.00 95.25 93 ALA A N 1
ATOM 725 C CA . ALA A 1 93 ? 11.543 2.797 5.289 1.00 95.25 93 ALA A CA 1
ATOM 726 C C . ALA A 1 93 ? 12.813 2.108 4.782 1.00 95.25 93 ALA A C 1
ATOM 728 O O . ALA A 1 93 ? 13.374 2.534 3.769 1.00 95.25 93 ALA A O 1
ATOM 729 N N . VAL A 1 94 ? 13.265 1.087 5.502 1.00 93.69 94 VAL A N 1
ATOM 730 C CA . VAL A 1 94 ? 14.379 0.214 5.122 1.00 93.69 94 VAL A CA 1
ATOM 731 C C . VAL A 1 94 ? 13.890 -1.207 5.347 1.00 93.69 94 VAL A C 1
ATOM 733 O O . VAL A 1 94 ? 13.642 -1.589 6.485 1.00 93.69 94 VAL A O 1
ATOM 736 N N . ASP A 1 95 ? 13.692 -1.947 4.258 1.00 89.44 95 ASP A N 1
ATOM 737 C CA . ASP A 1 95 ? 13.061 -3.269 4.266 1.00 89.44 95 ASP A CA 1
ATOM 738 C C . ASP A 1 95 ? 11.718 -3.276 5.029 1.00 89.44 95 ASP A C 1
ATOM 740 O O . ASP A 1 95 ? 10.782 -2.573 4.635 1.00 89.44 95 ASP A O 1
ATOM 744 N N . ASP A 1 96 ? 11.610 -4.051 6.108 1.00 88.38 96 ASP A N 1
ATOM 745 C CA . ASP A 1 96 ? 10.427 -4.176 6.970 1.00 88.38 96 ASP A CA 1
ATOM 746 C C . ASP A 1 96 ? 10.467 -3.254 8.204 1.00 88.38 96 ASP A C 1
ATOM 748 O O . ASP A 1 96 ? 9.618 -3.364 9.094 1.00 88.38 96 ASP A O 1
ATOM 752 N N . CYS A 1 97 ? 11.441 -2.341 8.259 1.00 95.31 97 CYS A N 1
ATOM 753 C CA . CYS A 1 97 ? 11.675 -1.415 9.360 1.00 95.31 97 CYS A CA 1
ATOM 754 C C . CYS A 1 97 ? 11.334 0.033 8.969 1.00 95.31 97 CYS A C 1
ATOM 756 O O . CYS A 1 97 ? 11.732 0.541 7.916 1.00 95.31 97 CYS A O 1
ATOM 758 N N . TYR A 1 98 ? 10.650 0.746 9.864 1.00 97.06 98 TYR A N 1
ATOM 759 C CA . TYR A 1 98 ? 10.114 2.085 9.622 1.00 97.06 98 TYR A CA 1
ATOM 760 C C . TYR A 1 98 ? 10.530 3.074 10.707 1.00 97.06 98 TYR A C 1
ATOM 762 O O . TYR A 1 98 ? 10.255 2.872 11.891 1.00 97.06 98 TYR A O 1
ATOM 770 N N . LEU A 1 99 ? 11.141 4.188 10.300 1.00 97.44 99 LEU A N 1
ATOM 771 C CA . LEU A 1 99 ? 11.412 5.316 11.185 1.00 97.44 99 LEU A CA 1
ATOM 772 C C . LEU A 1 99 ? 10.157 6.165 11.296 1.00 97.44 99 LEU A C 1
ATOM 774 O O . LEU A 1 99 ? 9.702 6.731 10.301 1.00 97.44 99 LEU A O 1
ATOM 778 N N . LEU A 1 100 ? 9.625 6.308 12.504 1.00 96.50 100 LEU A N 1
ATOM 779 C CA . LEU A 1 100 ? 8.423 7.098 12.735 1.00 96.50 100 LEU A CA 1
ATOM 780 C C . LEU A 1 100 ? 8.737 8.456 13.352 1.00 96.50 100 LEU A C 1
ATOM 782 O O . LEU A 1 100 ? 9.638 8.596 14.183 1.00 96.50 100 LEU A O 1
ATOM 786 N N . SER A 1 101 ? 7.913 9.447 13.027 1.00 95.19 101 SER A N 1
ATOM 787 C CA . SER A 1 101 ? 7.879 10.717 13.747 1.00 95.19 101 SER A CA 1
ATOM 788 C C . SER A 1 101 ? 7.270 10.556 15.146 1.00 95.19 101 SER A C 1
ATOM 790 O O . SER A 1 101 ? 6.513 9.609 15.370 1.00 95.19 101 SER A O 1
ATOM 792 N N . PRO A 1 102 ? 7.502 11.457 16.116 1.00 91.00 102 PRO A N 1
ATOM 793 C CA . PRO A 1 102 ? 6.606 11.586 17.260 1.00 91.00 102 PRO A CA 1
ATOM 794 C C . PRO A 1 102 ? 5.180 11.925 16.804 1.00 91.00 102 PRO A C 1
ATOM 796 O O . PRO A 1 102 ? 4.976 12.470 15.710 1.00 91.00 102 PRO A O 1
ATOM 799 N N . ALA A 1 103 ? 4.198 11.651 17.665 1.00 85.44 103 ALA A N 1
ATOM 800 C CA . ALA A 1 103 ? 2.837 12.130 17.450 1.00 85.44 103 ALA A CA 1
ATOM 801 C C . ALA A 1 103 ? 2.832 13.665 17.334 1.00 85.44 103 ALA A C 1
ATOM 803 O O . ALA A 1 103 ? 3.513 14.351 18.100 1.00 85.44 103 ALA A O 1
ATOM 804 N N . ASN A 1 104 ? 2.083 14.199 16.367 1.00 74.88 104 ASN A N 1
ATOM 805 C CA . ASN A 1 104 ? 1.926 15.640 16.114 1.00 74.88 104 ASN A CA 1
ATOM 806 C C . ASN A 1 104 ? 3.222 16.412 15.759 1.00 74.88 104 ASN A C 1
ATOM 808 O O . ASN A 1 104 ? 3.206 17.642 15.727 1.00 74.88 104 ASN A O 1
ATOM 812 N N . LYS A 1 105 ? 4.348 15.733 15.482 1.00 85.62 105 LYS A N 1
ATOM 813 C CA . LYS A 1 105 ? 5.621 16.357 15.057 1.00 85.62 105 LYS A CA 1
ATOM 814 C C . LYS A 1 105 ? 6.214 15.642 13.843 1.00 85.62 105 LYS A C 1
ATOM 816 O O . LYS A 1 105 ? 7.219 14.949 13.949 1.00 85.62 105 LYS A O 1
ATOM 821 N N . TYR A 1 106 ? 5.595 15.827 12.680 1.00 86.62 106 TYR A N 1
ATOM 822 C CA . TYR A 1 106 ? 5.821 15.013 11.475 1.00 86.62 106 TYR A CA 1
ATOM 823 C C . TYR A 1 106 ? 7.161 15.199 10.750 1.00 86.62 106 TYR A C 1
ATOM 825 O O . TYR A 1 106 ? 7.387 14.541 9.742 1.00 86.62 106 TYR A O 1
ATOM 833 N N . THR A 1 107 ? 8.038 16.082 11.223 1.00 89.06 107 THR A N 1
ATOM 834 C CA . THR A 1 107 ? 9.358 16.339 10.617 1.00 89.06 107 THR A CA 1
ATOM 835 C C . THR A 1 107 ? 10.523 15.901 11.503 1.00 89.06 107 THR A C 1
ATOM 837 O O . THR A 1 107 ? 11.674 15.999 11.091 1.00 89.06 107 THR A O 1
ATOM 840 N N . VAL A 1 108 ? 10.246 15.422 12.719 1.00 93.06 108 VAL A N 1
ATOM 841 C CA . VAL A 1 108 ? 11.266 15.038 13.703 1.00 93.06 108 VAL A CA 1
ATOM 842 C C . VAL A 1 108 ? 11.342 13.522 13.778 1.00 93.06 108 VAL A C 1
ATOM 844 O O . VAL A 1 108 ? 10.308 12.876 13.883 1.00 93.06 108 VAL A O 1
ATOM 847 N N . ALA A 1 109 ? 12.545 12.950 13.758 1.00 94.94 109 ALA A N 1
ATOM 848 C CA . ALA A 1 109 ? 12.746 11.515 13.944 1.00 94.94 109 ALA A CA 1
ATOM 849 C C . ALA A 1 109 ? 12.518 11.084 15.401 1.00 94.94 109 ALA A C 1
ATOM 851 O O . ALA A 1 109 ? 12.872 11.805 16.333 1.00 94.94 109 ALA A O 1
ATOM 852 N N . SER A 1 110 ? 11.928 9.904 15.594 1.00 94.62 110 SER A N 1
ATOM 853 C CA . SER A 1 110 ? 11.780 9.268 16.906 1.00 94.62 110 SER A CA 1
ATOM 854 C C . SER A 1 110 ? 12.415 7.879 16.890 1.00 94.62 110 SER A C 1
ATOM 856 O O . SER A 1 110 ? 13.631 7.779 16.989 1.00 94.62 110 SER A O 1
ATOM 858 N N . ASN A 1 111 ? 11.613 6.823 16.752 1.00 95.50 111 ASN A N 1
ATOM 859 C CA . ASN A 1 111 ? 12.055 5.441 16.909 1.00 95.50 111 ASN A CA 1
ATOM 860 C C . ASN A 1 111 ? 11.807 4.647 15.625 1.00 95.50 111 ASN A C 1
ATOM 862 O O . ASN A 1 111 ? 10.875 4.951 14.871 1.00 95.50 111 ASN A O 1
ATOM 866 N N . TRP A 1 112 ? 12.630 3.621 15.428 1.00 97.56 112 TRP A N 1
ATOM 867 C CA . TRP A 1 112 ? 12.432 2.584 14.422 1.00 97.56 112 TRP A CA 1
ATOM 868 C C . TRP A 1 112 ? 11.537 1.475 14.967 1.00 97.56 112 TRP A C 1
ATOM 870 O O . TRP A 1 112 ? 11.619 1.157 16.152 1.00 97.56 112 TRP A O 1
ATOM 880 N N . TYR A 1 113 ? 10.713 0.902 14.094 1.00 97.44 113 TYR A N 1
ATOM 881 C CA . TYR A 1 113 ? 9.877 -0.260 14.386 1.00 97.44 113 TYR A CA 1
ATOM 882 C C . TYR A 1 113 ? 9.808 -1.178 13.175 1.00 97.44 113 TYR A C 1
ATOM 884 O O . TYR A 1 113 ? 9.716 -0.698 12.045 1.00 97.44 113 TYR A O 1
ATOM 892 N N . THR A 1 114 ? 9.769 -2.478 13.413 1.00 97.06 114 THR A N 1
ATOM 893 C CA . THR A 1 114 ? 9.401 -3.470 12.402 1.00 97.06 114 THR A CA 1
ATOM 894 C C . THR A 1 114 ? 7.895 -3.445 12.124 1.00 97.06 114 THR A C 1
ATOM 896 O O . THR A 1 114 ? 7.091 -3.046 12.976 1.00 97.06 114 THR A O 1
ATOM 899 N N . ALA A 1 115 ? 7.475 -3.935 10.956 1.00 94.56 115 ALA A N 1
ATOM 900 C CA . ALA A 1 115 ? 6.060 -4.153 10.640 1.00 94.56 115 ALA A CA 1
ATOM 901 C C . ALA A 1 115 ? 5.339 -5.001 11.711 1.00 94.56 115 ALA A C 1
ATOM 903 O O . ALA A 1 115 ? 4.183 -4.733 12.049 1.00 94.56 115 ALA A O 1
ATOM 904 N N . ALA A 1 116 ? 6.028 -6.004 12.268 1.00 95.75 116 ALA A N 1
ATOM 905 C CA . ALA A 1 116 ? 5.498 -6.882 13.309 1.00 95.75 116 ALA A CA 1
ATOM 906 C C . ALA A 1 116 ? 5.222 -6.127 14.620 1.00 95.75 116 ALA A C 1
ATOM 908 O O . ALA A 1 116 ? 4.119 -6.229 15.156 1.00 95.75 116 ALA A O 1
ATOM 909 N N . GLU A 1 117 ? 6.166 -5.304 15.086 1.00 97.38 117 GLU A N 1
ATOM 910 C CA . GLU A 1 117 ? 5.979 -4.475 16.286 1.00 97.38 117 GLU A CA 1
ATOM 911 C C . GLU A 1 117 ? 4.826 -3.481 16.106 1.00 97.38 117 GLU A C 1
ATOM 913 O O . GLU A 1 117 ? 4.030 -3.270 17.020 1.00 97.38 117 GLU A O 1
ATOM 918 N N . LEU A 1 118 ? 4.687 -2.879 14.919 1.00 95.88 118 LEU A N 1
ATOM 919 C CA . LEU A 1 118 ? 3.570 -1.972 14.634 1.00 95.88 118 LEU A CA 1
ATOM 920 C C . LEU A 1 118 ? 2.215 -2.684 14.743 1.00 95.88 118 LEU A C 1
ATOM 922 O O . LEU A 1 118 ? 1.286 -2.124 15.334 1.00 95.88 118 LEU A O 1
ATOM 926 N N . LYS A 1 119 ? 2.110 -3.914 14.224 1.00 94.38 119 LYS A N 1
ATOM 927 C CA . LYS A 1 119 ? 0.904 -4.752 14.332 1.00 94.38 119 LYS A CA 1
ATOM 928 C C . LYS A 1 119 ? 0.600 -5.115 15.781 1.00 94.38 119 LYS A C 1
ATOM 930 O O . LYS A 1 119 ? -0.533 -4.932 16.219 1.00 94.38 119 LYS A O 1
ATOM 935 N N . GLU A 1 120 ? 1.601 -5.571 16.532 1.00 96.25 120 GLU A N 1
ATOM 936 C CA . GLU A 1 120 ? 1.459 -5.926 17.951 1.00 96.25 120 GLU A CA 1
ATOM 937 C C . GLU A 1 120 ? 1.013 -4.722 18.790 1.00 96.25 120 GLU A C 1
ATOM 939 O O . GLU A 1 120 ? 0.131 -4.819 19.642 1.00 96.25 120 GLU A O 1
ATOM 944 N N . MET A 1 121 ? 1.553 -3.542 18.488 1.00 94.19 121 MET A N 1
ATOM 945 C CA . MET A 1 121 ? 1.143 -2.299 19.129 1.00 94.19 121 MET A CA 1
ATOM 946 C C . MET A 1 121 ? -0.249 -1.813 18.700 1.00 94.19 121 MET A C 1
ATOM 948 O O . MET A 1 121 ? -0.739 -0.855 19.307 1.00 94.19 121 MET A O 1
ATOM 952 N N . GLY A 1 122 ? -0.881 -2.415 17.692 1.00 93.00 122 GLY A N 1
ATOM 953 C CA . GLY A 1 122 ? -2.203 -2.033 17.194 1.00 93.00 122 GLY A CA 1
ATOM 954 C C . GLY A 1 122 ? -2.208 -0.767 16.338 1.00 93.00 122 GLY A C 1
ATOM 955 O O . GLY A 1 122 ? -3.188 -0.021 16.366 1.00 93.00 122 GLY A O 1
ATOM 956 N N . TYR A 1 123 ? -1.118 -0.482 15.620 1.00 93.69 123 TYR A N 1
ATOM 957 C CA . TYR A 1 123 ? -1.130 0.571 14.607 1.00 93.69 123 TYR A CA 1
ATOM 958 C C . TYR A 1 123 ? -1.937 0.150 13.376 1.00 93.69 123 TYR A C 1
ATOM 960 O O . TYR A 1 123 ? -2.081 -1.031 13.068 1.00 93.69 123 TYR A O 1
ATOM 968 N N . GLN A 1 124 ? -2.441 1.141 12.651 1.00 91.19 124 GLN A N 1
ATOM 969 C CA . GLN A 1 124 ? -3.182 0.974 11.407 1.00 91.19 124 GLN A CA 1
ATOM 970 C C . GLN A 1 124 ? -2.700 1.993 10.376 1.00 91.19 124 GLN A C 1
ATOM 972 O O . GLN A 1 124 ? -2.263 3.089 10.732 1.00 91.19 124 GLN A O 1
ATOM 977 N N . VAL A 1 125 ? -2.778 1.635 9.096 1.00 91.00 125 VAL A N 1
ATOM 978 C CA . VAL A 1 125 ? -2.459 2.551 7.997 1.00 91.00 125 VAL A CA 1
ATOM 979 C C . VAL A 1 125 ? -3.585 3.562 7.831 1.00 91.00 125 VAL A C 1
ATOM 981 O O . VAL A 1 125 ? -4.750 3.180 7.759 1.00 91.00 125 VAL A O 1
ATOM 984 N N . LEU A 1 126 ? -3.240 4.844 7.730 1.00 87.19 126 LEU A N 1
ATOM 985 C CA . LEU A 1 126 ? -4.186 5.887 7.353 1.00 87.19 126 LEU A CA 1
ATOM 986 C C . LEU A 1 126 ? -4.178 6.078 5.841 1.00 87.19 126 LEU A C 1
ATOM 988 O O . LEU A 1 126 ? -3.124 6.201 5.211 1.00 87.19 126 LEU A O 1
ATOM 992 N N . SER A 1 127 ? -5.370 6.142 5.254 1.00 78.62 127 SER A N 1
ATOM 993 C CA . SER A 1 127 ? -5.497 6.477 3.839 1.00 78.62 127 SER A CA 1
ATOM 994 C C . SER A 1 127 ? -5.015 7.915 3.585 1.00 78.62 127 SER A C 1
ATOM 996 O O . SER A 1 127 ? -5.213 8.791 4.428 1.00 78.62 127 SER A O 1
ATOM 998 N N . PRO A 1 128 ? -4.391 8.214 2.433 1.00 71.00 128 PRO A N 1
ATOM 999 C CA . PRO A 1 128 ? -3.973 9.576 2.113 1.00 71.00 128 PRO A CA 1
ATOM 1000 C C . PRO A 1 128 ? -5.147 10.563 2.177 1.00 71.00 128 PRO A C 1
ATOM 1002 O O . PRO A 1 128 ? -6.185 10.327 1.565 1.00 71.00 128 PRO A O 1
ATOM 1005 N N . GLY A 1 129 ? -4.975 11.674 2.898 1.00 66.25 129 GLY A N 1
ATOM 1006 C CA . GLY A 1 129 ? -6.024 12.689 3.079 1.00 66.25 129 GLY A CA 1
ATOM 1007 C C . GLY A 1 129 ? -7.092 12.331 4.118 1.00 66.25 129 GLY A C 1
ATOM 1008 O O . GLY A 1 129 ? -7.995 13.130 4.349 1.00 66.25 129 GLY A O 1
ATOM 1009 N N . HIS A 1 130 ? -6.978 11.171 4.768 1.00 72.75 130 HIS A N 1
ATOM 1010 C CA . HIS A 1 130 ? -7.848 10.767 5.865 1.00 72.75 130 HIS A CA 1
ATOM 1011 C C . HIS A 1 130 ? -7.536 11.571 7.126 1.00 72.75 130 HIS A C 1
ATOM 1013 O O . HIS A 1 130 ? -6.431 11.495 7.668 1.00 72.75 130 HIS A O 1
ATOM 1019 N N . SER A 1 131 ? -8.512 12.331 7.614 1.00 71.38 131 SER A N 1
ATOM 1020 C CA . SER A 1 131 ? -8.450 12.996 8.912 1.00 71.38 131 SER A CA 1
ATOM 1021 C C . SER A 1 131 ? -9.309 12.240 9.921 1.00 71.38 131 SER A C 1
ATOM 1023 O O . SER A 1 131 ? -10.513 12.071 9.734 1.00 71.38 131 SER A O 1
ATOM 1025 N N . ILE A 1 132 ? -8.695 11.811 11.026 1.00 78.62 132 ILE A N 1
ATOM 1026 C CA . ILE A 1 132 ? -9.435 11.160 12.109 1.00 78.62 132 ILE A CA 1
ATOM 1027 C C . ILE A 1 132 ? -10.343 12.206 12.758 1.00 78.62 132 ILE A C 1
ATOM 1029 O O . ILE A 1 132 ? -9.870 13.110 13.451 1.00 78.62 132 ILE A O 1
ATOM 1033 N N . THR A 1 133 ? -11.650 12.077 12.535 1.00 82.06 133 THR A N 1
ATOM 1034 C CA . THR A 1 133 ? -12.660 12.962 13.126 1.00 82.06 133 THR A CA 1
ATOM 1035 C C . THR A 1 133 ? -13.390 12.197 14.225 1.00 82.06 133 THR A C 1
ATOM 1037 O O . THR A 1 133 ? -14.193 11.321 13.907 1.00 82.06 133 THR A O 1
ATOM 1040 N N . PRO A 1 134 ? -13.122 12.474 15.514 1.00 86.12 134 PRO A N 1
ATOM 1041 C CA . PRO A 1 134 ? -13.751 11.734 16.596 1.00 86.12 134 PRO A CA 1
ATOM 1042 C C . PRO A 1 134 ? -15.252 12.034 16.665 1.00 86.12 134 PRO A C 1
ATOM 1044 O O . PRO A 1 134 ? -15.655 13.193 16.761 1.00 86.12 134 PRO A O 1
ATOM 1047 N N . ILE A 1 135 ? -16.069 10.986 16.690 1.00 89.00 135 ILE A N 1
ATOM 1048 C CA . ILE A 1 135 ? -17.471 11.029 17.120 1.00 89.00 135 ILE A CA 1
ATOM 1049 C C . ILE A 1 135 ? -17.646 10.167 18.362 1.00 89.00 135 ILE A C 1
ATOM 1051 O O . ILE A 1 135 ? -16.912 9.200 18.556 1.00 89.00 135 ILE A O 1
ATOM 1055 N N . GLU A 1 136 ? -18.606 10.515 19.210 1.00 92.50 136 GLU A N 1
ATOM 1056 C CA . GLU A 1 136 ? -18.907 9.756 20.419 1.00 92.50 136 GLU A CA 1
ATOM 1057 C C . GLU A 1 136 ? -20.237 9.022 20.260 1.00 92.50 136 GLU A C 1
ATOM 1059 O O . GLU A 1 136 ? -21.259 9.632 19.956 1.00 92.50 136 GLU A O 1
ATOM 1064 N N . ILE A 1 137 ? -20.214 7.705 20.452 1.00 93.12 137 ILE A N 1
ATOM 1065 C CA . ILE A 1 137 ? -21.395 6.841 20.431 1.00 93.12 137 ILE A CA 1
ATOM 1066 C C . ILE A 1 137 ? -21.344 6.010 21.710 1.00 93.12 137 ILE A C 1
ATOM 1068 O O . ILE A 1 137 ? -20.368 5.299 21.954 1.00 93.12 137 ILE A O 1
ATOM 1072 N N . ASN A 1 138 ? -22.376 6.110 22.551 1.00 93.62 138 ASN A N 1
ATOM 1073 C CA . ASN A 1 138 ? -22.473 5.379 23.822 1.00 93.62 138 ASN A CA 1
ATOM 1074 C C . ASN A 1 138 ? -21.227 5.534 24.726 1.00 93.62 138 ASN A C 1
ATOM 1076 O O . ASN A 1 138 ? -20.728 4.554 25.282 1.00 93.62 138 ASN A O 1
ATOM 1080 N N . GLY A 1 139 ? -20.682 6.752 24.834 1.00 89.25 139 GLY A N 1
ATOM 1081 C CA . GLY A 1 139 ? -19.510 7.050 25.671 1.00 89.25 139 GLY A CA 1
ATOM 1082 C C . GLY A 1 139 ? -18.169 6.553 25.117 1.00 89.25 139 GLY A C 1
ATOM 1083 O O . GLY A 1 139 ? -17.144 6.650 25.792 1.00 89.25 139 GLY A O 1
ATOM 1084 N N . LYS A 1 140 ? -18.145 6.001 23.898 1.00 90.94 140 LYS A N 1
ATOM 1085 C CA . LYS A 1 140 ? -16.928 5.557 23.209 1.00 90.94 140 LYS A CA 1
ATOM 1086 C C . LYS A 1 140 ? -16.655 6.450 22.008 1.00 90.94 140 LYS A C 1
ATOM 1088 O O . LYS A 1 140 ? -17.577 6.828 21.291 1.00 90.94 140 LYS A O 1
ATOM 1093 N N . LYS A 1 141 ? -15.378 6.772 21.783 1.00 88.81 141 LYS A N 1
ATOM 1094 C CA . LYS A 1 141 ? -14.952 7.587 20.642 1.00 88.81 141 LYS A CA 1
ATOM 1095 C C . LYS A 1 141 ? -14.578 6.705 19.457 1.00 88.81 141 LYS A C 1
ATOM 1097 O O . LYS A 1 141 ? -13.813 5.756 19.618 1.00 88.81 141 LYS A O 1
ATOM 1102 N N . TYR A 1 142 ? -15.066 7.072 18.283 1.00 84.75 142 TYR A N 1
ATOM 1103 C CA . TYR A 1 142 ? -14.837 6.388 17.014 1.00 84.75 142 TYR A CA 1
ATOM 1104 C C . TYR A 1 142 ? -14.361 7.386 15.961 1.00 84.75 142 TYR A C 1
ATOM 1106 O O . TYR A 1 142 ? -14.659 8.575 16.058 1.00 84.75 142 TYR A O 1
ATOM 1114 N N . ASP A 1 143 ? -13.639 6.911 14.950 1.00 84.25 143 ASP A N 1
ATOM 1115 C CA . ASP A 1 143 ? -13.403 7.699 13.742 1.00 84.25 143 ASP A CA 1
ATOM 1116 C C . ASP A 1 143 ? -14.697 7.754 12.922 1.00 84.25 143 ASP A C 1
ATOM 1118 O O . ASP A 1 14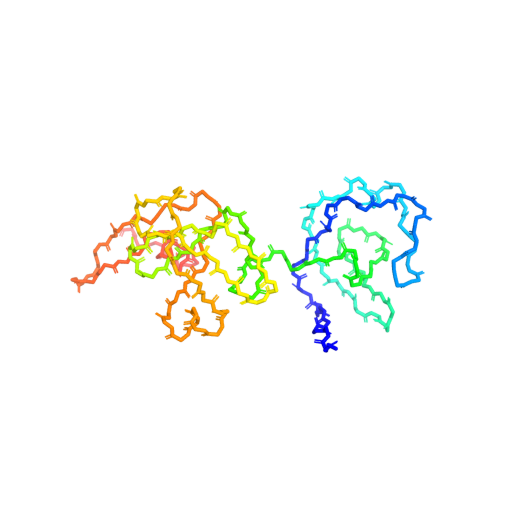3 ? -15.237 6.713 12.542 1.00 84.25 143 ASP A O 1
ATOM 1122 N N . ARG A 1 144 ? -15.200 8.963 12.658 1.00 85.56 144 ARG A N 1
ATOM 1123 C CA . ARG A 1 144 ? -16.415 9.198 11.870 1.00 85.56 144 ARG A CA 1
ATOM 1124 C C . ARG A 1 144 ? -16.395 8.444 10.545 1.00 85.56 144 ARG A C 1
ATOM 1126 O O . ARG A 1 144 ? -17.388 7.818 10.204 1.00 85.56 144 ARG A O 1
ATOM 1133 N N . SER A 1 145 ? -15.284 8.504 9.823 1.00 83.56 145 SER A N 1
ATOM 1134 C CA . SER A 1 145 ? -15.169 7.937 8.475 1.00 83.56 145 SER A CA 1
ATOM 1135 C C . SER A 1 145 ? -15.266 6.405 8.467 1.00 83.56 145 SER A C 1
ATOM 1137 O O . SER A 1 145 ? -15.915 5.825 7.598 1.00 83.56 145 SER A O 1
ATOM 1139 N N . GLU A 1 146 ? -14.691 5.744 9.475 1.00 84.38 146 GLU A N 1
ATOM 1140 C CA . GLU A 1 146 ? -14.804 4.295 9.659 1.00 84.38 146 GLU A CA 1
ATOM 1141 C C . GLU A 1 146 ? -16.232 3.893 10.037 1.00 84.38 146 GLU A C 1
ATOM 1143 O O . GLU A 1 146 ? -16.748 2.895 9.534 1.00 84.38 146 GLU A O 1
ATOM 1148 N N . VAL A 1 147 ? -16.903 4.693 10.872 1.00 88.69 147 VAL A N 1
ATOM 1149 C CA . VAL A 1 147 ? -18.316 4.467 11.206 1.00 88.69 147 VAL A CA 1
ATOM 1150 C C . VAL A 1 147 ? -19.199 4.642 9.973 1.00 88.69 147 VAL A C 1
ATOM 1152 O O . VAL A 1 147 ? -19.986 3.748 9.682 1.00 88.69 147 VAL A O 1
ATOM 1155 N N . GLU A 1 148 ? -19.034 5.729 9.215 1.00 89.31 148 GLU A N 1
ATOM 1156 C CA . GLU A 1 148 ? -19.758 5.980 7.959 1.00 89.31 148 GLU A CA 1
ATOM 1157 C C . GLU A 1 148 ? -19.566 4.830 6.964 1.00 89.31 148 GLU A C 1
ATOM 1159 O O . GLU A 1 148 ? -20.534 4.339 6.387 1.00 89.31 148 GLU A O 1
ATOM 1164 N N . LYS A 1 149 ? -18.335 4.330 6.814 1.00 87.38 149 LYS A N 1
ATOM 1165 C CA . LYS A 1 149 ? -18.032 3.177 5.957 1.00 87.38 149 LYS A CA 1
ATOM 1166 C C . LYS A 1 149 ? -18.702 1.889 6.440 1.00 87.38 149 LYS A C 1
ATOM 1168 O O . LYS A 1 149 ? -19.127 1.099 5.601 1.00 87.38 149 LYS A O 1
ATOM 1173 N N . ALA A 1 150 ? -18.779 1.663 7.751 1.00 90.88 150 ALA A N 1
ATOM 1174 C CA . ALA A 1 150 ? -19.399 0.471 8.331 1.00 90.88 150 ALA A CA 1
ATOM 1175 C C . ALA A 1 150 ? -20.931 0.471 8.208 1.00 90.88 150 ALA A C 1
ATOM 1177 O O . ALA A 1 150 ? -21.529 -0.598 8.112 1.00 90.88 150 ALA A O 1
ATOM 1178 N N . ILE A 1 151 ? -21.560 1.649 8.194 1.00 93.06 151 ILE A N 1
ATOM 1179 C CA . ILE A 1 151 ? -23.022 1.793 8.098 1.00 93.06 151 ILE A CA 1
ATOM 1180 C C . ILE A 1 151 ? -23.516 2.130 6.688 1.00 93.06 151 ILE A C 1
ATOM 1182 O O . ILE A 1 151 ? -24.720 2.240 6.493 1.00 93.06 151 ILE A O 1
ATOM 1186 N N . LYS A 1 152 ? -22.619 2.296 5.708 1.00 92.69 152 LYS A N 1
ATOM 1187 C CA . LYS A 1 152 ? -22.960 2.737 4.342 1.00 92.69 152 LYS A CA 1
ATOM 1188 C C . LYS A 1 152 ? -24.012 1.860 3.642 1.00 92.69 152 LYS A C 1
ATOM 1190 O O . LYS A 1 152 ? -24.703 2.345 2.757 1.00 92.69 152 LYS A O 1
ATOM 1195 N N . ASP A 1 153 ? -24.076 0.580 4.014 1.00 92.25 153 ASP A N 1
ATOM 1196 C CA . ASP A 1 153 ? -24.971 -0.422 3.425 1.00 92.25 153 ASP A CA 1
ATOM 1197 C C . ASP A 1 153 ? -26.236 -0.645 4.286 1.00 92.25 153 ASP A C 1
ATOM 1199 O O . ASP A 1 153 ? -27.047 -1.514 3.976 1.00 92.25 153 ASP A O 1
ATOM 1203 N N . LEU A 1 154 ? -26.402 0.104 5.384 1.00 94.00 154 LEU A N 1
ATOM 1204 C CA . LEU A 1 154 ? -27.598 0.068 6.228 1.00 94.00 154 LEU A CA 1
ATOM 1205 C C . LEU A 1 154 ? -28.642 1.068 5.717 1.00 94.00 154 LEU A C 1
ATOM 1207 O O . LEU A 1 154 ? -28.302 2.167 5.281 1.00 94.00 154 LEU A O 1
ATOM 1211 N N . GLU A 1 155 ? -29.922 0.709 5.818 1.00 91.38 155 GLU A N 1
ATOM 1212 C CA . GLU A 1 155 ? -31.013 1.632 5.501 1.00 91.38 155 GLU A CA 1
ATOM 1213 C C . GLU A 1 155 ? -31.160 2.698 6.603 1.00 91.38 155 GLU A C 1
ATOM 1215 O O . GLU A 1 155 ? -31.197 2.353 7.792 1.00 91.38 155 GLU A O 1
ATOM 1220 N N . PRO A 1 156 ? -31.237 3.993 6.245 1.00 87.50 156 PRO A N 1
ATOM 1221 C CA . PRO A 1 156 ? -31.528 5.045 7.208 1.00 87.50 156 PRO A CA 1
ATOM 1222 C C . PRO A 1 156 ? -32.968 4.915 7.723 1.00 87.50 156 PRO A C 1
ATOM 1224 O O . PRO A 1 156 ? -33.875 4.550 6.980 1.00 87.50 156 PRO A O 1
ATOM 1227 N N . ILE A 1 157 ? -33.175 5.243 8.998 1.00 88.88 157 ILE A N 1
ATOM 1228 C CA . ILE A 1 157 ? -34.509 5.353 9.601 1.00 88.88 157 ILE A CA 1
ATOM 1229 C C . ILE A 1 157 ? -34.947 6.818 9.477 1.00 88.88 157 ILE A C 1
ATOM 1231 O O . ILE A 1 157 ? -34.172 7.703 9.847 1.00 88.88 157 ILE A O 1
ATOM 1235 N N . GLU A 1 158 ? -36.148 7.057 8.943 1.00 76.88 158 GLU A N 1
ATOM 1236 C CA . GLU A 1 158 ? -36.787 8.386 8.889 1.00 76.88 158 GLU A CA 1
ATOM 1237 C C . GLU A 1 158 ? -37.322 8.848 10.252 1.00 76.88 158 GLU A C 1
ATOM 1239 O O . GLU A 1 158 ? -37.881 8.010 11.000 1.00 76.88 158 GLU A O 1
#

Foldseek 3Di:
DPDPDDDAFFKKFFAADDDAQDDDQNFHHHPVSNVRHGPIFGFHDDDPRFTDTPVDDGTHGPRGIDGNDDWLQDDAFQWWKDDVQFIWTFHHDDHQKTFIDGGPGHPDTDDIDGSVVCVVSPMTTDDVPDHQDWDDDPNDTDRPVVVCVVCVPPDDDD

Secondary structure (DSSP, 8-state):
-------TT-EEEEPTTPPTT-EETTEE--HHHHTTTT-EEEEEEE-SS-EEETTEEEEE-GGGEEESS--TTS--TT-EEEETTEEEEEEEEETTEEEEPPTT-TTS---EEEHHHHHHTT-EEEPTT----EEEETTEEEEHHHHHHHHTTSPPP-

Sequence (158 aa):
MSVTRFKVGDKVRVRKGLVANKYYDDVRCANSMARMGKKVLTIDCVESDYYRVEENIFCWSDEMLGPAEKTLDNLCAGDDISKGFGVRKVLAAVDDCYLLSPANKYTVASNWYTAAELKEMGYQVLSPGHSITPIEINGKKYDRSEVEKAIKDLEPIE

Solvent-accessible surface 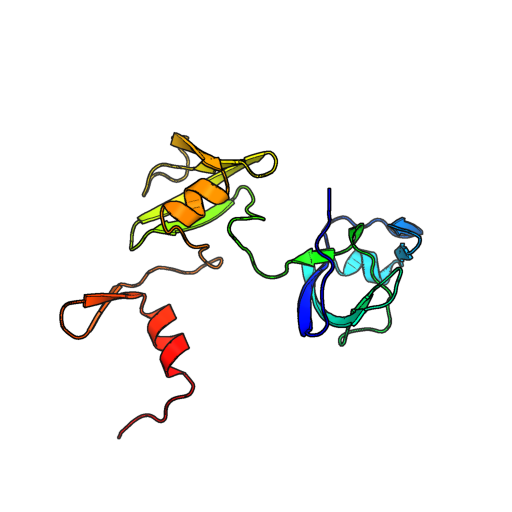area (backbone atoms only — not comparable to full-atom values): 9290 Å² total; per-residue (Å²): 129,88,75,82,75,82,51,68,72,40,55,28,17,30,43,71,82,51,54,57,79,39,71,34,77,88,36,67,31,44,64,71,59,30,71,41,42,65,41,75,45,37,27,65,40,76,54,98,70,37,32,37,33,74,86,47,93,58,72,41,23,73,82,47,44,41,72,52,67,77,44,68,80,66,64,46,56,72,43,41,33,27,45,88,92,44,47,29,26,27,68,39,54,56,91,60,33,35,34,27,20,42,67,91,37,74,88,44,87,65,53,74,42,41,35,64,55,39,53,76,72,53,47,44,67,47,60,92,92,65,72,86,43,80,40,75,57,96,93,40,78,41,45,41,67,62,51,51,65,72,47,66,87,54,84,84,84,133

Mean predicted aligned error: 8.52 Å

Nearest PDB structures (foldseek):
  7pik-assembly1_B  TM=6.783E-01  e=1.174E+00  Escherichia coli
  8tdk-assembly1_A  TM=6.285E-01  e=1.732E+00  Arabidopsis thaliana
  7pik-assembly1_A  TM=5.019E-01  e=1.111E+00  Escherichia coli
  5bn3-assembly1_B  TM=5.661E-01  e=1.467E+00  Nanoarchaeum equitans Kin4-M
  7pik-assembly1_C  TM=7.317E-01  e=5.260E+00  Escherichia coli

Radius of gyration: 19.12 Å; Cα contacts (8 Å, |Δi|>4): 277; chains: 1; bounding box: 51×36×50 Å

pLDDT: mean 90.38, std 9.14, range [35.31, 97.56]